Protein AF-A0A1M7GGA2-F1 (afdb_monomer_lite)

Sequence (92 aa):
MVAGWSLRTAGPKWACVWRNHPEAQCRLRTIVMPAPWNGWCDPAWQALLHQRLHEIGLEPDGPDPRLLAQAERETFARLAPPWTKRMMEQYK

Foldseek 3Di:
DPPPAEEEEDAPVVLVVVVVCLVVCLVNSYQYDYPPQPDDPDLLSVLVVQCSCVVNPNDVDHRDPVSPVVSVVVVCVVVCPVVVVVVVVVVD

Organism: NCBI:txid337701

pLDDT: mean 78.53, std 12.6, range [43.84, 92.12]

Secondary structure (DSSP, 8-state):
--TT-EEEEE-HHHHHHHHT-HHHHHHTTEEEEESS---TT-HHHHHHHHHHHHHTTS-SSPPPHHHHHHHHHHHHHHH-HHHHHHHHHTT-

Radius of gyration: 15.02 Å; chains: 1; bounding box: 26×21×54 Å

Structure (mmCIF, N/CA/C/O backbone):
data_AF-A0A1M7GGA2-F1
#
_entry.id   AF-A0A1M7GGA2-F1
#
loop_
_atom_site.group_PDB
_atom_site.id
_atom_site.type_symbol
_atom_site.label_atom_id
_atom_site.label_alt_id
_atom_site.label_comp_id
_atom_site.label_asym_id
_atom_site.label_entity_id
_atom_site.label_seq_id
_atom_site.pdbx_PDB_ins_code
_atom_site.Cartn_x
_atom_site.Cartn_y
_atom_site.Cartn_z
_atom_site.occupancy
_atom_site.B_iso_or_equiv
_atom_site.auth_seq_id
_atom_site.auth_comp_id
_atom_site.auth_asym_id
_atom_site.auth_atom_id
_atom_site.pdbx_PDB_model_num
ATOM 1 N N . MET A 1 1 ? 4.895 -4.633 12.387 1.00 61.16 1 MET A N 1
ATOM 2 C CA . MET A 1 1 ? 3.442 -4.573 12.102 1.00 61.16 1 MET A CA 1
ATOM 3 C C . MET A 1 1 ? 2.730 -4.068 13.341 1.00 61.16 1 MET A C 1
ATOM 5 O O . MET A 1 1 ? 3.048 -4.545 14.425 1.00 61.16 1 MET A O 1
ATOM 9 N N . VAL A 1 2 ? 1.810 -3.112 13.191 1.00 68.06 2 VAL A N 1
ATOM 10 C CA . VAL A 1 2 ? 0.961 -2.645 14.298 1.00 68.06 2 VAL A CA 1
ATOM 11 C C . VAL A 1 2 ? 0.079 -3.809 14.757 1.00 68.06 2 VAL A C 1
ATOM 13 O O . VAL A 1 2 ? -0.488 -4.522 13.926 1.00 68.06 2 VAL A O 1
ATOM 16 N N . ALA A 1 3 ? -0.007 -4.038 16.067 1.00 77.62 3 ALA A N 1
ATOM 17 C CA . ALA A 1 3 ? -0.754 -5.163 16.621 1.00 77.62 3 ALA A CA 1
ATOM 18 C C . ALA A 1 3 ? -2.215 -5.158 16.128 1.00 77.62 3 ALA A C 1
ATOM 20 O O . ALA A 1 3 ? -2.917 -4.152 16.229 1.00 77.62 3 ALA A O 1
ATOM 21 N N . GLY A 1 4 ? -2.668 -6.285 15.572 1.00 85.06 4 GLY A N 1
ATOM 22 C CA . GLY A 1 4 ? -4.041 -6.454 15.085 1.00 85.06 4 GLY A CA 1
ATOM 23 C C . GLY A 1 4 ? -4.334 -5.903 13.683 1.00 85.06 4 GLY A C 1
ATOM 24 O O . GLY A 1 4 ? -5.499 -5.919 13.290 1.00 85.06 4 GLY A O 1
ATOM 25 N N . TRP A 1 5 ? -3.322 -5.448 12.935 1.00 90.00 5 TRP A N 1
ATOM 26 C CA . TRP A 1 5 ? -3.460 -5.053 11.529 1.00 90.00 5 TRP A CA 1
ATOM 27 C C . TRP A 1 5 ? -2.957 -6.138 10.578 1.00 90.00 5 TRP A C 1
ATOM 29 O O . TRP A 1 5 ? -1.922 -6.758 10.824 1.00 90.00 5 TRP A O 1
ATOM 39 N N . SER A 1 6 ? -3.671 -6.344 9.470 1.00 89.81 6 SER A N 1
ATOM 40 C CA . SER A 1 6 ? -3.262 -7.273 8.412 1.00 89.81 6 SER A CA 1
ATOM 41 C C . SER A 1 6 ? -2.749 -6.534 7.177 1.00 89.81 6 SER A C 1
ATOM 43 O O . SER A 1 6 ? -3.309 -5.515 6.778 1.00 89.81 6 SER A O 1
ATOM 45 N N . LEU A 1 7 ? -1.685 -7.051 6.560 1.00 89.50 7 LEU A N 1
ATOM 46 C CA . LEU A 1 7 ? -1.182 -6.568 5.275 1.00 89.50 7 LEU A CA 1
ATOM 47 C C . LEU A 1 7 ? -1.709 -7.480 4.165 1.00 89.50 7 LEU A C 1
ATOM 49 O O . LEU A 1 7 ? -1.537 -8.698 4.224 1.00 89.50 7 LEU A O 1
ATOM 53 N N . ARG A 1 8 ? -2.341 -6.900 3.148 1.00 90.00 8 ARG A N 1
ATOM 54 C CA . ARG A 1 8 ? -2.820 -7.606 1.955 1.00 90.00 8 ARG A CA 1
ATOM 55 C C . ARG A 1 8 ? -2.238 -6.977 0.705 1.00 90.00 8 ARG A C 1
ATOM 57 O O . ARG A 1 8 ? -1.858 -5.812 0.701 1.00 90.00 8 ARG A O 1
ATOM 64 N N . THR A 1 9 ? -2.200 -7.749 -0.370 1.00 89.00 9 THR A N 1
ATOM 65 C CA . THR A 1 9 ? -1.742 -7.279 -1.674 1.00 89.00 9 THR A CA 1
ATOM 66 C C . THR A 1 9 ? -2.887 -7.346 -2.669 1.00 89.00 9 THR A C 1
ATOM 68 O O . THR A 1 9 ? -3.745 -8.228 -2.595 1.00 89.00 9 THR A O 1
ATOM 71 N N . ALA A 1 10 ? -2.936 -6.390 -3.588 1.00 86.62 10 ALA A N 1
ATOM 72 C CA . ALA A 1 10 ? -3.973 -6.337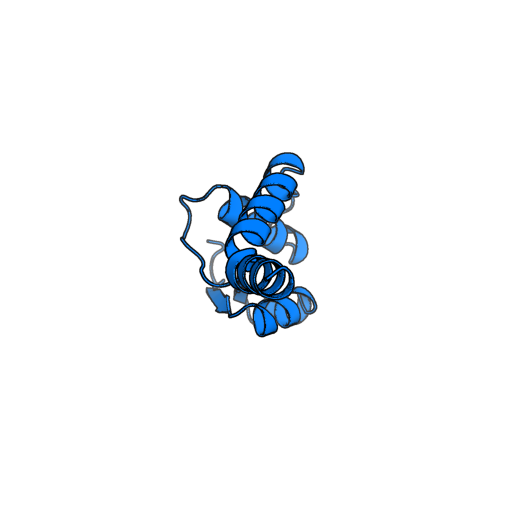 -4.605 1.00 86.62 10 ALA A CA 1
ATOM 73 C C . ALA A 1 10 ? -3.395 -5.906 -5.951 1.00 86.62 10 ALA A C 1
ATOM 75 O O . ALA A 1 10 ? -2.498 -5.067 -6.019 1.00 86.62 10 ALA A O 1
ATOM 76 N N . GLY A 1 11 ? -3.939 -6.453 -7.040 1.00 84.19 11 GLY A N 1
ATOM 77 C CA . GLY A 1 11 ? -3.600 -5.982 -8.382 1.00 84.19 11 GLY A CA 1
ATOM 78 C C . GLY A 1 11 ? -3.913 -4.484 -8.558 1.00 84.19 11 GLY A C 1
ATOM 79 O O . GLY A 1 11 ? -4.762 -3.957 -7.832 1.00 84.19 11 GLY A O 1
ATOM 80 N N . PRO A 1 12 ? -3.294 -3.796 -9.538 1.00 80.25 12 PRO A N 1
ATOM 81 C CA . PRO A 1 12 ? -3.319 -2.332 -9.652 1.00 80.25 12 PRO A CA 1
ATOM 82 C C . PRO A 1 12 ? -4.715 -1.702 -9.556 1.00 80.25 12 PRO A C 1
ATOM 84 O O . PRO A 1 12 ? -4.915 -0.761 -8.794 1.00 80.25 12 PRO A O 1
ATOM 87 N N . LYS A 1 13 ? -5.709 -2.275 -10.253 1.00 84.44 13 LYS A N 1
ATOM 88 C CA . LYS A 1 13 ? -7.103 -1.799 -10.225 1.00 84.44 13 LYS A CA 1
ATOM 89 C C . LYS A 1 13 ? -7.665 -1.740 -8.803 1.00 84.44 13 LYS A C 1
ATOM 91 O O . LYS A 1 13 ? -8.248 -0.736 -8.409 1.00 84.44 13 LYS A O 1
ATOM 96 N N . TRP A 1 14 ? -7.492 -2.812 -8.038 1.00 84.94 14 TRP A N 1
ATOM 97 C CA . TRP A 1 14 ? -8.012 -2.903 -6.678 1.00 84.94 14 TRP A CA 1
ATOM 98 C C . TRP A 1 14 ? -7.169 -2.092 -5.696 1.00 84.94 14 TRP A C 1
ATOM 100 O O . TRP A 1 14 ? -7.735 -1.448 -4.821 1.00 84.94 14 TRP A O 1
ATOM 110 N N . ALA A 1 15 ? -5.847 -2.045 -5.875 1.00 85.44 15 ALA A N 1
ATOM 111 C CA . ALA A 1 15 ? -4.972 -1.191 -5.074 1.00 85.44 15 ALA A CA 1
ATOM 112 C C . ALA A 1 15 ? -5.360 0.298 -5.185 1.00 85.44 15 ALA A C 1
ATOM 114 O O . ALA A 1 15 ? -5.391 0.995 -4.173 1.00 85.44 15 ALA A O 1
ATOM 115 N N . CYS A 1 16 ? -5.733 0.773 -6.382 1.00 83.69 16 CYS A N 1
ATOM 116 C CA . CYS A 1 16 ? -6.256 2.129 -6.582 1.00 83.69 16 CYS A CA 1
ATOM 117 C C . CYS A 1 16 ? -7.582 2.371 -5.850 1.00 83.69 16 CYS A C 1
ATOM 119 O O . CYS A 1 16 ? -7.753 3.428 -5.251 1.00 83.69 16 CYS A O 1
ATOM 121 N N . VAL A 1 17 ? -8.507 1.405 -5.874 1.00 87.69 17 VAL A N 1
ATOM 122 C CA . VAL A 1 17 ? -9.774 1.512 -5.131 1.00 87.69 17 VAL A CA 1
ATOM 123 C C . VAL A 1 17 ? -9.494 1.634 -3.635 1.00 87.69 17 VAL A C 1
ATOM 125 O O . VAL A 1 17 ? -9.939 2.589 -3.010 1.00 87.69 17 VAL A O 1
ATOM 128 N N . TRP A 1 18 ? -8.701 0.723 -3.066 1.00 87.38 18 TRP A N 1
ATOM 129 C CA . TRP A 1 18 ? -8.398 0.732 -1.633 1.00 87.38 18 TRP A CA 1
ATOM 130 C C . TRP A 1 18 ? -7.668 2.001 -1.184 1.00 87.38 18 TRP A C 1
ATOM 132 O O . TRP A 1 18 ? -7.994 2.535 -0.126 1.00 87.38 18 TRP A O 1
ATOM 142 N N . ARG A 1 19 ? -6.752 2.533 -2.007 1.00 85.94 19 ARG A N 1
ATOM 143 C CA . ARG A 1 19 ? -6.088 3.827 -1.768 1.00 85.94 19 ARG A CA 1
ATOM 144 C C . ARG A 1 19 ? -7.081 4.967 -1.534 1.00 85.94 19 ARG A C 1
ATOM 146 O O . ARG A 1 19 ? -6.823 5.815 -0.692 1.00 85.94 19 ARG A O 1
ATOM 153 N N . ASN A 1 20 ? -8.191 4.990 -2.265 1.00 88.00 20 ASN A N 1
ATOM 154 C CA . ASN A 1 20 ? -9.187 6.058 -2.164 1.00 88.00 20 ASN A CA 1
ATOM 155 C C . ASN A 1 20 ? -10.196 5.848 -1.022 1.00 88.00 20 ASN A C 1
ATOM 157 O O . ASN A 1 20 ? -11.071 6.685 -0.838 1.00 88.00 20 ASN A O 1
ATOM 161 N N . HIS A 1 21 ? -10.073 4.751 -0.268 1.00 89.56 21 HIS A N 1
ATOM 162 C CA . HIS A 1 21 ? -10.948 4.403 0.854 1.00 89.56 21 HIS A CA 1
ATOM 163 C C . HIS A 1 21 ? -10.144 4.070 2.126 1.00 89.56 21 HIS A C 1
ATOM 165 O O . HIS A 1 21 ? -10.226 2.942 2.638 1.00 89.56 21 HIS A O 1
ATOM 171 N N . PRO A 1 22 ? -9.339 5.014 2.652 1.00 86.75 22 PRO A N 1
ATOM 172 C CA . PRO A 1 22 ? -8.577 4.806 3.886 1.00 86.75 22 PRO A CA 1
ATOM 173 C C . PRO A 1 22 ? -9.484 4.466 5.081 1.00 86.75 22 PRO A C 1
ATOM 175 O O . PRO A 1 22 ? -9.133 3.630 5.911 1.00 86.75 22 PRO A O 1
ATOM 178 N N . GLU A 1 23 ? -10.702 5.008 5.135 1.00 89.62 23 GLU A N 1
ATOM 179 C CA . GLU A 1 23 ? -11.683 4.719 6.182 1.00 89.62 23 GLU A CA 1
ATOM 180 C C . GLU A 1 23 ? -12.116 3.246 6.211 1.00 89.62 23 GLU A C 1
ATOM 182 O O . GLU A 1 23 ? -12.319 2.669 7.285 1.00 89.62 23 GLU A O 1
ATOM 187 N N . ALA A 1 24 ? -12.231 2.608 5.042 1.00 89.75 24 ALA A N 1
ATOM 188 C CA . ALA A 1 24 ? -12.566 1.192 4.941 1.00 89.75 24 ALA A CA 1
ATOM 189 C C . ALA A 1 24 ? -11.398 0.317 5.420 1.00 89.75 24 ALA A C 1
ATOM 191 O O . ALA A 1 24 ? -11.613 -0.653 6.150 1.00 89.75 24 ALA A O 1
ATOM 192 N N . GLN A 1 25 ? -10.167 0.697 5.068 1.00 90.50 25 GLN A N 1
ATOM 193 C CA . GLN A 1 25 ? -8.945 0.041 5.539 1.00 90.50 25 GLN A CA 1
ATOM 194 C C . GLN A 1 25 ? -8.819 0.111 7.068 1.00 90.50 25 GLN A C 1
ATOM 196 O O . GLN A 1 25 ? -8.537 -0.907 7.703 1.00 90.50 25 GLN A O 1
ATOM 201 N N . CYS A 1 26 ? -9.140 1.259 7.675 1.00 89.81 26 CYS A N 1
ATOM 202 C CA . CYS A 1 26 ? -9.171 1.419 9.130 1.00 89.81 26 CYS A CA 1
ATOM 203 C C . CYS A 1 26 ? -10.223 0.540 9.808 1.00 89.81 26 CYS A C 1
ATOM 205 O O . CYS A 1 26 ? -9.910 -0.177 10.760 1.00 89.81 26 CYS A O 1
ATOM 207 N N . ARG A 1 27 ? -11.467 0.545 9.307 1.00 90.62 27 ARG A N 1
ATOM 208 C CA . ARG A 1 27 ? -12.557 -0.282 9.864 1.00 90.62 27 ARG A CA 1
ATOM 209 C C . ARG A 1 27 ? -12.236 -1.774 9.811 1.00 90.62 27 ARG A C 1
ATOM 211 O O . ARG A 1 27 ? -12.552 -2.501 10.747 1.00 90.62 27 ARG A O 1
ATOM 218 N N . LEU A 1 28 ? -11.591 -2.218 8.735 1.00 92.12 28 LEU A N 1
ATOM 219 C CA . LEU A 1 28 ? -11.198 -3.613 8.524 1.00 92.12 28 LEU A CA 1
ATOM 220 C C . LEU A 1 28 ? -9.827 -3.958 9.120 1.00 92.12 28 LEU A C 1
ATOM 222 O O . LEU A 1 28 ? -9.390 -5.103 8.986 1.00 92.12 28 LEU A O 1
ATOM 226 N N . ARG A 1 29 ? -9.124 -2.986 9.721 1.00 91.31 29 ARG A N 1
ATOM 227 C CA . ARG A 1 29 ? -7.739 -3.118 10.209 1.00 91.31 29 ARG A CA 1
ATOM 228 C C . ARG A 1 29 ? -6.830 -3.803 9.187 1.00 91.31 29 ARG A C 1
ATOM 230 O O . ARG A 1 29 ? -6.097 -4.746 9.489 1.00 91.31 29 ARG A O 1
ATOM 237 N N . THR A 1 30 ? -6.942 -3.379 7.934 1.00 91.38 30 THR A N 1
ATOM 238 C CA . THR A 1 30 ? -6.277 -4.024 6.804 1.00 91.38 30 THR A CA 1
ATOM 239 C C . THR A 1 30 ? -5.638 -2.980 5.908 1.00 91.38 30 THR A C 1
ATOM 241 O O . THR A 1 30 ? -6.328 -2.100 5.409 1.00 91.38 30 THR A O 1
ATOM 244 N N . ILE A 1 31 ? -4.337 -3.121 5.670 1.00 89.94 31 ILE A N 1
ATOM 245 C CA . ILE A 1 31 ? -3.554 -2.280 4.765 1.00 89.94 31 ILE A CA 1
ATOM 246 C C . ILE A 1 31 ? -3.416 -3.019 3.442 1.00 89.94 31 ILE A C 1
ATOM 248 O O . ILE A 1 31 ? -2.963 -4.166 3.417 1.00 89.94 31 ILE A O 1
ATOM 252 N N . VAL A 1 32 ? -3.790 -2.375 2.341 1.00 89.69 32 VAL A N 1
ATOM 253 C CA . VAL A 1 32 ? -3.695 -2.961 1.002 1.00 89.69 32 VAL A CA 1
ATOM 254 C C . VAL A 1 32 ? -2.550 -2.325 0.220 1.00 89.69 32 VAL A C 1
ATOM 256 O O . VAL A 1 32 ? -2.605 -1.156 -0.159 1.00 89.69 32 VAL A O 1
ATOM 259 N N . MET A 1 33 ? -1.531 -3.130 -0.074 1.00 88.75 33 MET A N 1
ATOM 260 C CA . MET A 1 33 ? -0.395 -2.750 -0.910 1.00 88.75 33 MET A CA 1
ATOM 261 C C . MET A 1 33 ? -0.600 -3.167 -2.372 1.00 88.75 33 MET A C 1
ATOM 263 O O . MET A 1 33 ? -1.245 -4.186 -2.648 1.00 88.75 33 MET A O 1
ATOM 267 N N . PRO A 1 34 ? -0.042 -2.419 -3.339 1.00 84.56 34 PRO A N 1
ATOM 268 C CA . PRO A 1 34 ? -0.031 -2.852 -4.729 1.00 84.56 34 PRO A CA 1
ATOM 269 C C . PRO A 1 34 ? 0.769 -4.149 -4.903 1.00 84.56 34 PRO A C 1
ATOM 271 O O . PRO A 1 34 ? 1.836 -4.324 -4.320 1.00 84.56 34 PRO A O 1
ATOM 274 N N . ALA A 1 35 ? 0.264 -5.059 -5.732 1.00 83.19 35 ALA A N 1
ATOM 275 C CA . ALA A 1 35 ? 1.011 -6.212 -6.210 1.00 83.19 35 ALA A CA 1
ATOM 276 C C . ALA A 1 35 ? 1.888 -5.835 -7.426 1.00 83.19 35 ALA A C 1
ATOM 278 O O . ALA A 1 35 ? 1.456 -5.019 -8.245 1.00 83.19 35 ALA A O 1
ATOM 279 N N . PRO A 1 36 ? 3.063 -6.469 -7.606 1.00 76.94 36 PRO A N 1
ATOM 280 C CA . PRO A 1 36 ? 3.668 -7.452 -6.707 1.00 76.94 36 PRO A CA 1
ATOM 281 C C . PRO A 1 36 ? 4.399 -6.781 -5.535 1.00 76.94 36 PRO A C 1
ATOM 283 O O . PRO A 1 36 ? 5.416 -6.129 -5.732 1.00 76.94 36 PRO A O 1
ATOM 286 N N . TRP A 1 37 ? 3.925 -6.999 -4.308 1.00 77.94 37 TRP A N 1
ATOM 287 C CA . TRP A 1 37 ? 4.647 -6.597 -3.101 1.00 77.94 37 TRP A CA 1
ATOM 288 C C . TRP A 1 37 ? 5.825 -7.547 -2.894 1.00 77.94 37 TRP A C 1
ATOM 290 O O . TRP A 1 37 ? 5.612 -8.752 -2.751 1.00 77.94 37 TRP A O 1
ATOM 300 N N . ASN A 1 38 ? 7.052 -7.030 -2.872 1.00 72.81 38 ASN A N 1
ATOM 301 C CA . ASN A 1 38 ? 8.252 -7.860 -2.715 1.00 72.81 38 ASN A CA 1
ATOM 302 C C . ASN A 1 38 ? 8.816 -7.862 -1.281 1.00 72.81 38 ASN A C 1
ATOM 304 O O . ASN A 1 38 ? 9.896 -8.399 -1.042 1.00 72.81 38 ASN A O 1
ATOM 308 N N . GLY A 1 39 ? 8.068 -7.319 -0.318 1.00 71.19 39 GLY A N 1
ATOM 309 C CA . GLY A 1 39 ? 8.41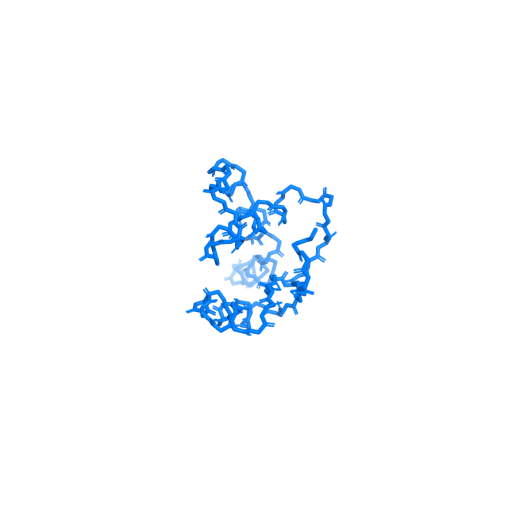9 -7.405 1.092 1.00 71.19 39 GLY A CA 1
ATOM 310 C C . GLY A 1 39 ? 9.184 -6.203 1.621 1.00 71.19 39 GLY A C 1
ATOM 311 O O . GLY A 1 39 ? 9.177 -5.112 1.063 1.00 71.19 39 GLY A O 1
ATOM 312 N N . TRP A 1 40 ? 9.811 -6.432 2.772 1.00 71.56 40 TRP A N 1
ATOM 313 C CA . TRP A 1 40 ? 10.366 -5.371 3.603 1.00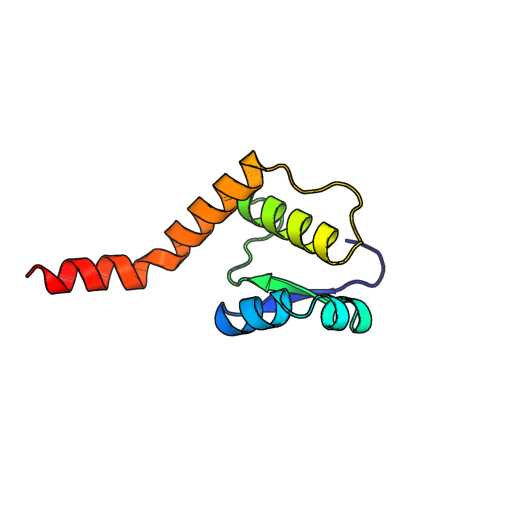 71.56 40 TRP A CA 1
ATOM 314 C C . TRP A 1 40 ? 11.779 -4.930 3.192 1.00 71.56 40 TRP A C 1
ATOM 316 O O . TRP A 1 40 ? 12.301 -3.971 3.753 1.00 71.56 40 TRP A O 1
ATOM 326 N N . CYS A 1 41 ? 12.401 -5.627 2.241 1.00 75.75 41 CYS A N 1
ATOM 327 C CA . CYS A 1 41 ? 13.786 -5.390 1.832 1.00 75.75 41 CYS A CA 1
ATOM 328 C C . CYS A 1 41 ? 13.925 -4.391 0.675 1.00 75.75 41 CYS A C 1
ATOM 330 O O . CYS A 1 41 ? 15.044 -3.987 0.374 1.00 75.75 41 CYS A O 1
ATOM 332 N N . ASP A 1 42 ? 12.829 -4.005 0.021 1.00 80.44 42 ASP A N 1
ATOM 333 C CA . ASP A 1 42 ? 12.856 -3.033 -1.070 1.00 80.44 42 ASP A CA 1
ATOM 334 C C . ASP A 1 42 ? 12.475 -1.635 -0.543 1.00 80.44 42 ASP A C 1
ATOM 336 O O . ASP A 1 42 ? 11.352 -1.443 -0.058 1.00 80.44 42 ASP A O 1
ATOM 340 N N . PRO A 1 43 ? 13.383 -0.646 -0.641 1.00 80.00 43 PRO A N 1
ATOM 341 C CA . PRO A 1 43 ? 13.139 0.717 -0.178 1.00 80.00 43 PRO A CA 1
ATOM 342 C C . PRO A 1 43 ? 11.927 1.391 -0.828 1.00 80.00 43 PRO A C 1
ATOM 344 O O . PRO A 1 43 ? 11.245 2.177 -0.170 1.00 80.00 43 PRO A O 1
ATOM 347 N N . ALA A 1 44 ? 11.620 1.074 -2.091 1.00 78.44 44 ALA A N 1
ATOM 348 C CA . ALA A 1 44 ? 10.464 1.636 -2.778 1.00 78.44 44 ALA A CA 1
ATOM 349 C C . ALA A 1 44 ? 9.157 1.153 -2.136 1.00 78.44 44 ALA A C 1
ATOM 351 O O . ALA A 1 44 ? 8.239 1.929 -1.866 1.00 78.44 44 ALA A O 1
ATOM 352 N N . TRP A 1 45 ? 9.090 -0.140 -1.833 1.00 82.19 45 TRP A N 1
ATOM 353 C CA . TRP A 1 45 ? 7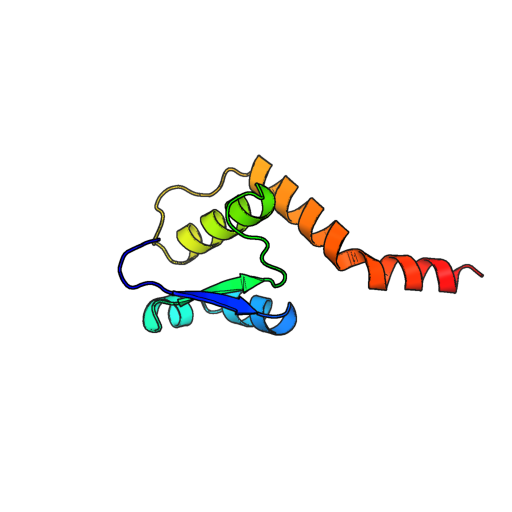.932 -0.731 -1.173 1.00 82.19 45 TRP A CA 1
ATOM 354 C C . TRP A 1 45 ? 7.792 -0.261 0.273 1.00 82.19 45 TRP A C 1
ATOM 356 O O . TRP A 1 45 ? 6.670 -0.005 0.712 1.00 82.19 45 TRP A O 1
ATOM 366 N N . GLN A 1 46 ? 8.905 -0.044 0.979 1.00 85.19 46 GLN A N 1
ATOM 367 C CA . GLN A 1 46 ? 8.880 0.600 2.292 1.00 85.19 46 GLN A CA 1
ATOM 368 C C . GLN A 1 46 ? 8.304 2.011 2.225 1.00 85.19 46 GLN A C 1
ATOM 370 O O . GLN A 1 46 ? 7.352 2.306 2.939 1.00 85.19 46 GLN A O 1
ATOM 375 N N . ALA A 1 47 ? 8.801 2.867 1.331 1.00 85.62 47 ALA A N 1
ATOM 376 C CA . ALA A 1 47 ? 8.302 4.236 1.213 1.00 85.62 47 ALA A CA 1
ATOM 377 C C . ALA A 1 47 ? 6.788 4.280 0.926 1.00 85.62 47 ALA A C 1
ATOM 379 O O . ALA A 1 47 ? 6.061 5.069 1.531 1.00 85.62 47 ALA A O 1
ATOM 380 N N . LEU A 1 48 ? 6.293 3.380 0.068 1.00 85.00 48 LEU A N 1
ATOM 381 C CA . LEU A 1 48 ? 4.859 3.235 -0.199 1.00 85.00 48 LEU A CA 1
ATOM 382 C C . LEU A 1 48 ? 4.075 2.745 1.025 1.00 85.00 48 LEU A C 1
ATOM 384 O O . LEU A 1 48 ? 2.938 3.168 1.229 1.00 85.00 48 LEU A O 1
ATOM 388 N N . LEU A 1 49 ? 4.641 1.848 1.834 1.00 86.94 49 LEU A N 1
ATOM 389 C CA . LEU A 1 49 ? 4.000 1.376 3.059 1.00 86.94 49 LEU A CA 1
ATOM 390 C C . LEU A 1 49 ? 3.927 2.478 4.116 1.00 86.94 49 LEU A C 1
ATOM 392 O O . LEU A 1 49 ? 2.853 2.689 4.668 1.00 86.94 49 LEU A O 1
ATOM 396 N N . HIS A 1 50 ? 5.019 3.204 4.352 1.00 88.31 50 HIS A N 1
ATOM 397 C CA . HIS A 1 50 ? 5.051 4.356 5.258 1.00 88.31 50 HIS A CA 1
ATOM 398 C C . HIS A 1 50 ? 4.037 5.425 4.827 1.00 88.31 50 HIS A C 1
ATOM 400 O O . HIS A 1 50 ? 3.258 5.916 5.641 1.00 88.31 50 HIS A O 1
ATOM 406 N N . GLN A 1 51 ? 3.937 5.706 3.521 1.00 87.25 51 GLN A N 1
ATOM 407 C CA . GLN A 1 51 ? 2.884 6.577 2.996 1.00 87.25 51 GLN A CA 1
ATOM 408 C C . GLN A 1 51 ? 1.487 6.074 3.373 1.00 87.25 51 GLN A C 1
ATOM 410 O O . GLN A 1 51 ? 0.654 6.855 3.830 1.00 87.25 51 GLN A O 1
ATOM 415 N N . ARG A 1 52 ? 1.220 4.775 3.193 1.00 86.94 52 ARG A N 1
ATOM 416 C CA . ARG A 1 52 ? -0.082 4.184 3.528 1.00 86.94 52 ARG A CA 1
ATOM 417 C C . ARG A 1 52 ? -0.372 4.243 5.017 1.00 86.94 52 ARG A C 1
ATOM 419 O O . ARG A 1 52 ? -1.500 4.554 5.376 1.00 86.94 52 ARG A O 1
ATOM 426 N N . LEU A 1 53 ? 0.615 3.956 5.862 1.00 88.94 53 LEU A N 1
ATOM 427 C CA . LEU A 1 53 ? 0.498 4.024 7.317 1.00 88.94 53 LEU A CA 1
ATOM 428 C C . LEU A 1 53 ? 0.195 5.448 7.793 1.00 88.94 53 LEU A C 1
ATOM 430 O O . LEU A 1 53 ? -0.663 5.625 8.658 1.00 88.94 53 LEU A O 1
ATOM 434 N N . HIS A 1 54 ? 0.829 6.449 7.186 1.00 88.31 54 HIS A N 1
ATOM 435 C CA . HIS A 1 54 ? 0.550 7.853 7.464 1.00 88.31 54 HIS A CA 1
ATOM 436 C C . HIS A 1 54 ? -0.863 8.265 7.014 1.00 88.31 54 HIS A C 1
ATOM 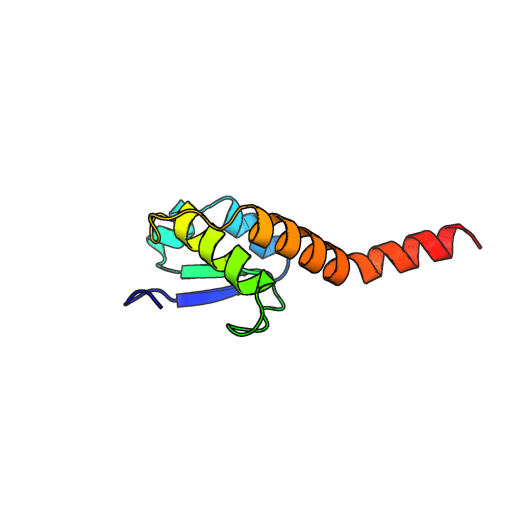438 O O . HIS A 1 54 ? -1.613 8.855 7.787 1.00 88.31 54 HIS A O 1
ATOM 444 N N . GLU A 1 55 ? -1.287 7.892 5.799 1.00 86.56 55 GLU A N 1
ATOM 445 C CA . GLU A 1 55 ? -2.633 8.198 5.276 1.00 86.56 55 GLU A CA 1
ATOM 446 C C . GLU A 1 55 ? -3.772 7.619 6.138 1.00 86.56 55 GLU A C 1
ATOM 448 O O . GLU A 1 55 ? -4.833 8.231 6.252 1.00 86.56 55 GLU A O 1
ATOM 453 N N . ILE A 1 56 ? -3.563 6.450 6.753 1.00 86.19 56 ILE A N 1
ATOM 454 C CA . ILE A 1 56 ? -4.541 5.808 7.651 1.00 86.19 56 ILE A CA 1
ATOM 455 C C . ILE A 1 56 ? -4.365 6.206 9.128 1.00 86.19 56 ILE A C 1
ATOM 457 O O . ILE A 1 56 ? -5.100 5.711 9.983 1.00 86.19 56 ILE A O 1
ATOM 461 N N . GLY A 1 57 ? -3.405 7.084 9.440 1.00 86.56 57 GLY A N 1
ATOM 462 C CA . GLY A 1 57 ? -3.159 7.610 10.787 1.00 86.56 57 GLY A CA 1
ATOM 463 C C . GLY A 1 57 ? -2.497 6.628 11.760 1.00 86.56 57 GLY A C 1
ATOM 464 O O . GLY A 1 57 ? -2.616 6.798 12.972 1.00 86.56 57 GLY A O 1
ATOM 465 N N . LEU A 1 58 ? -1.830 5.585 11.257 1.00 86.62 58 LEU A N 1
ATOM 466 C CA . LEU A 1 58 ? -1.055 4.644 12.076 1.00 86.62 58 LEU A CA 1
ATOM 467 C C . LEU A 1 58 ? 0.390 5.074 12.298 1.00 86.62 58 LEU A C 1
ATOM 469 O O . LEU A 1 58 ? 1.023 4.589 13.234 1.00 86.62 58 LEU A O 1
ATOM 473 N N . GLU A 1 59 ? 0.905 5.948 11.442 1.00 87.00 59 GLU A N 1
ATOM 474 C CA . GLU A 1 59 ? 2.242 6.508 11.564 1.00 87.00 59 GLU A CA 1
ATOM 475 C C . GLU A 1 59 ? 2.143 8.037 11.562 1.00 87.00 59 GLU A C 1
ATOM 477 O O . GLU A 1 59 ? 1.550 8.601 10.641 1.00 87.00 59 GLU A O 1
ATOM 482 N N . PRO A 1 60 ? 2.642 8.715 12.610 1.00 77.75 60 PRO A N 1
ATOM 483 C CA . PRO A 1 60 ? 2.557 10.170 12.709 1.00 77.75 60 PRO A CA 1
ATOM 484 C C . PRO A 1 60 ? 3.542 10.866 11.766 1.00 77.75 60 PRO A C 1
ATOM 486 O O . PRO A 1 60 ? 3.284 11.982 11.323 1.00 77.75 60 PRO A O 1
ATOM 489 N N . ASP A 1 61 ? 4.651 10.199 11.455 1.00 79.69 61 ASP A N 1
ATOM 490 C CA . ASP A 1 61 ? 5.677 10.716 10.569 1.00 79.69 61 ASP A CA 1
ATOM 491 C C . ASP A 1 61 ? 5.315 10.385 9.117 1.00 79.69 61 ASP A C 1
ATOM 493 O O . ASP A 1 61 ? 5.030 9.241 8.756 1.00 79.69 61 ASP A O 1
ATOM 497 N N . GLY A 1 62 ? 5.290 11.412 8.269 1.00 74.12 62 GLY A N 1
ATOM 498 C CA . GLY A 1 62 ? 5.117 11.229 6.832 1.00 74.12 62 GLY A CA 1
ATOM 499 C C . GLY A 1 62 ? 6.326 10.519 6.207 1.00 74.12 62 GLY A C 1
ATOM 500 O O . GLY A 1 62 ? 7.439 10.613 6.731 1.00 74.12 62 GLY A O 1
ATOM 501 N N . PRO A 1 63 ? 6.152 9.832 5.063 1.00 79.94 63 PRO A N 1
ATOM 502 C CA . PRO A 1 63 ? 7.268 9.208 4.357 1.00 79.94 63 PRO A CA 1
ATOM 503 C C . PRO A 1 63 ? 8.281 10.266 3.895 1.00 79.94 63 PRO A C 1
ATOM 505 O O . PRO A 1 63 ? 7.894 11.379 3.529 1.00 79.94 63 PRO A O 1
ATOM 508 N N . ASP A 1 64 ? 9.568 9.905 3.831 1.00 82.88 64 ASP A N 1
ATOM 509 C CA . ASP A 1 64 ? 10.589 10.764 3.217 1.00 82.88 64 ASP A CA 1
ATOM 510 C C . ASP A 1 64 ? 10.178 11.082 1.761 1.00 82.88 64 ASP A C 1
ATOM 512 O O . ASP A 1 64 ? 10.074 10.161 0.939 1.00 82.88 64 ASP A O 1
ATOM 516 N N . PRO A 1 65 ? 9.968 12.365 1.403 1.00 81.06 65 PRO A N 1
ATOM 517 C CA . PRO A 1 65 ? 9.515 12.752 0.070 1.00 81.06 65 PRO A CA 1
ATOM 518 C C . PRO A 1 65 ? 10.448 12.298 -1.058 1.00 81.06 65 PRO A C 1
ATOM 520 O O . PRO A 1 65 ? 9.988 12.033 -2.170 1.00 81.06 65 PRO A O 1
ATOM 523 N N . ARG A 1 66 ? 11.760 12.199 -0.801 1.00 83.06 66 ARG A N 1
ATOM 524 C CA . ARG A 1 66 ? 12.744 11.742 -1.794 1.00 83.06 66 ARG A CA 1
ATOM 525 C C . ARG A 1 66 ? 12.617 10.247 -2.039 1.00 83.06 66 ARG A C 1
ATOM 527 O O . ARG A 1 66 ? 12.611 9.826 -3.195 1.00 83.06 66 ARG A O 1
ATOM 534 N N . LEU A 1 67 ? 12.475 9.466 -0.968 1.00 80.06 67 LEU A N 1
ATOM 535 C CA . LEU A 1 67 ? 12.255 8.024 -1.071 1.00 80.06 67 LEU A CA 1
ATOM 536 C C . LEU A 1 67 ? 10.911 7.723 -1.724 1.00 80.06 67 LEU A C 1
ATOM 538 O O . LEU A 1 67 ? 10.832 6.821 -2.552 1.00 80.06 67 LEU A O 1
ATOM 542 N N . LEU A 1 68 ? 9.881 8.517 -1.429 1.00 82.12 68 LEU A N 1
ATOM 543 C CA . LEU A 1 68 ? 8.581 8.374 -2.064 1.00 82.12 68 LEU A CA 1
ATOM 544 C C . LEU A 1 68 ? 8.644 8.664 -3.571 1.00 82.12 68 LEU A C 1
ATOM 546 O O . LEU A 1 68 ? 8.193 7.846 -4.368 1.00 82.12 68 LEU A O 1
ATOM 550 N N . ALA A 1 69 ? 9.264 9.773 -3.982 1.00 82.06 69 ALA A N 1
ATOM 551 C CA . ALA A 1 69 ? 9.419 10.101 -5.400 1.00 82.06 69 ALA A CA 1
ATOM 552 C C . ALA A 1 69 ? 10.243 9.043 -6.159 1.00 82.06 69 ALA A C 1
ATOM 554 O O . ALA A 1 69 ? 9.953 8.720 -7.316 1.00 82.06 69 ALA A O 1
ATOM 555 N N . GLN A 1 70 ? 11.268 8.480 -5.514 1.00 82.00 70 GLN A N 1
ATOM 556 C CA . GLN A 1 70 ? 12.039 7.371 -6.070 1.00 82.00 70 GLN A CA 1
ATOM 557 C C . GLN A 1 70 ? 11.194 6.095 -6.179 1.00 82.00 70 GLN A C 1
ATOM 559 O O . GLN A 1 70 ? 11.184 5.459 -7.233 1.00 82.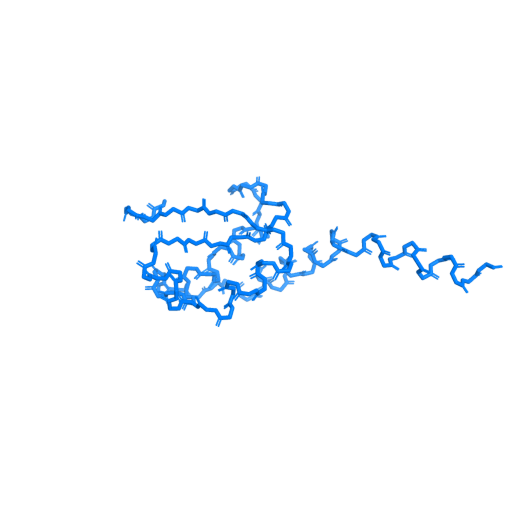00 70 GLN A O 1
ATOM 564 N N . ALA A 1 71 ? 10.432 5.761 -5.139 1.00 80.44 71 ALA A N 1
ATOM 565 C CA . ALA A 1 71 ? 9.551 4.603 -5.114 1.00 80.44 71 ALA A CA 1
ATOM 566 C C . ALA A 1 71 ? 8.479 4.655 -6.202 1.00 80.44 71 ALA A C 1
ATOM 568 O O . ALA A 1 71 ? 8.218 3.657 -6.878 1.00 80.44 71 ALA A O 1
ATOM 569 N N . GLU A 1 72 ? 7.877 5.828 -6.397 1.00 80.31 72 GLU A N 1
ATOM 570 C CA . GLU A 1 72 ? 6.916 6.073 -7.464 1.00 80.31 72 GLU A CA 1
ATOM 571 C C . GLU A 1 72 ? 7.570 5.836 -8.823 1.00 80.31 72 GLU A C 1
ATOM 573 O O . GLU A 1 72 ? 7.055 5.042 -9.607 1.00 80.31 72 GLU A O 1
ATOM 578 N N . ARG A 1 73 ? 8.740 6.433 -9.086 1.00 78.81 73 ARG A N 1
ATOM 579 C CA . ARG A 1 73 ? 9.485 6.229 -10.341 1.00 78.81 73 ARG A CA 1
ATOM 580 C C . ARG A 1 73 ? 9.802 4.761 -10.609 1.00 78.81 73 ARG A C 1
ATOM 582 O O . ARG A 1 73 ? 9.578 4.290 -11.723 1.00 78.81 73 ARG A O 1
ATOM 589 N N . GLU A 1 74 ? 10.296 4.034 -9.614 1.00 78.06 74 GLU A N 1
ATOM 590 C CA . GLU A 1 74 ? 10.633 2.614 -9.753 1.00 78.06 74 GLU A CA 1
ATOM 591 C C . GLU A 1 74 ? 9.390 1.750 -9.977 1.00 78.06 74 GLU A C 1
ATOM 593 O O . GLU A 1 74 ? 9.385 0.871 -10.840 1.00 78.06 74 GLU A O 1
ATOM 598 N N . THR A 1 75 ? 8.305 2.030 -9.256 1.00 72.81 75 THR A N 1
ATOM 599 C CA . THR A 1 75 ? 7.025 1.333 -9.424 1.00 72.81 75 THR A CA 1
ATOM 600 C C . THR A 1 75 ? 6.434 1.608 -10.806 1.00 72.81 75 THR A C 1
ATOM 602 O O . THR A 1 75 ? 6.024 0.672 -11.493 1.00 72.81 75 THR A O 1
ATOM 605 N N . PHE A 1 76 ? 6.458 2.863 -11.266 1.00 70.69 76 PHE A N 1
ATOM 606 C CA . PHE A 1 76 ? 6.065 3.234 -12.626 1.00 70.69 76 PHE A CA 1
ATOM 607 C C . PHE A 1 76 ? 6.916 2.509 -13.671 1.00 70.69 76 PHE A C 1
ATOM 609 O O . PHE A 1 76 ? 6.355 1.923 -14.591 1.00 70.69 76 PHE A O 1
ATOM 616 N N . ALA A 1 77 ? 8.243 2.469 -13.519 1.00 71.75 77 ALA A N 1
ATOM 617 C CA . ALA A 1 77 ? 9.133 1.771 -14.448 1.00 71.75 77 ALA A CA 1
ATOM 618 C C . ALA A 1 77 ? 8.865 0.256 -14.500 1.00 71.75 77 ALA A C 1
ATOM 620 O O . ALA A 1 77 ? 8.886 -0.336 -15.578 1.00 71.75 77 ALA A O 1
ATOM 621 N N . ARG A 1 78 ? 8.555 -0.372 -13.357 1.00 69.06 78 ARG A N 1
ATOM 622 C CA . ARG A 1 78 ? 8.193 -1.799 -13.266 1.00 69.06 78 ARG A CA 1
ATOM 623 C C . ARG A 1 78 ? 6.821 -2.109 -13.875 1.00 69.06 78 ARG A C 1
ATOM 625 O O . ARG A 1 78 ? 6.624 -3.206 -14.390 1.00 69.06 78 ARG A O 1
ATOM 632 N N . LEU A 1 79 ? 5.884 -1.159 -13.838 1.00 64.19 79 LEU A N 1
ATOM 633 C CA . LEU A 1 79 ? 4.538 -1.280 -14.418 1.00 64.19 79 LEU A CA 1
ATOM 634 C C . LEU A 1 79 ? 4.445 -0.790 -15.876 1.00 64.19 79 LEU A C 1
ATOM 636 O O . LEU A 1 79 ? 3.468 -1.092 -16.560 1.00 64.19 79 LEU A O 1
ATOM 640 N N . ALA A 1 80 ? 5.457 -0.074 -16.367 1.00 62.34 80 ALA A N 1
ATOM 641 C CA . ALA A 1 80 ? 5.574 0.402 -17.743 1.00 62.34 80 ALA A CA 1
ATOM 642 C C . ALA A 1 80 ? 5.802 -0.663 -18.844 1.00 62.34 80 ALA A C 1
ATOM 644 O O . ALA A 1 80 ? 5.454 -0.351 -19.980 1.00 62.34 80 ALA A O 1
ATOM 645 N N . PRO A 1 81 ? 6.306 -1.900 -18.620 1.00 58.25 81 PRO A N 1
ATOM 646 C CA . PRO A 1 81 ? 6.628 -2.828 -19.712 1.00 58.25 81 PRO A CA 1
ATOM 647 C C . PRO A 1 81 ? 5.508 -3.132 -20.732 1.00 58.25 81 PRO A C 1
ATOM 649 O O . PRO A 1 81 ? 5.833 -3.257 -21.916 1.00 58.25 81 PRO A O 1
ATOM 652 N N . PRO A 1 82 ? 4.206 -3.223 -20.373 1.00 56.12 82 PRO A N 1
ATOM 653 C CA . PRO A 1 82 ? 3.152 -3.364 -21.380 1.00 56.12 82 PRO A CA 1
ATOM 654 C C . PRO A 1 82 ? 2.892 -2.079 -22.190 1.00 56.12 82 PRO A C 1
ATOM 656 O O . PRO A 1 82 ? 2.281 -2.154 -23.252 1.00 56.12 82 PRO A O 1
ATOM 659 N N . TRP A 1 83 ? 3.374 -0.917 -21.742 1.00 53.56 83 TRP A N 1
ATOM 660 C CA . TRP A 1 83 ? 3.245 0.376 -22.425 1.00 53.56 83 TRP A CA 1
ATOM 661 C C . TRP A 1 83 ? 4.461 0.685 -23.306 1.00 53.56 83 TRP A C 1
ATOM 663 O O . TRP A 1 83 ? 4.291 1.150 -24.432 1.00 53.56 83 TRP A O 1
ATOM 673 N N . THR A 1 84 ? 5.677 0.348 -22.860 1.00 53.91 84 THR A N 1
ATOM 674 C CA . THR A 1 84 ? 6.906 0.543 -23.650 1.00 53.91 84 THR A CA 1
ATOM 675 C C . THR A 1 84 ? 6.941 -0.352 -24.889 1.00 53.91 84 THR A C 1
ATOM 677 O O . THR A 1 84 ? 7.325 0.115 -25.958 1.00 53.91 84 THR A O 1
ATOM 680 N N . LYS A 1 85 ? 6.481 -1.611 -24.788 1.00 51.53 85 LYS A N 1
ATOM 681 C CA . LYS A 1 85 ? 6.366 -2.504 -25.958 1.00 51.53 85 LYS A CA 1
ATOM 682 C C . LYS A 1 85 ? 5.320 -2.020 -26.964 1.00 51.53 85 LYS A C 1
ATOM 684 O O . LYS A 1 85 ? 5.605 -1.993 -28.154 1.00 51.53 85 LYS A O 1
ATOM 689 N N . ARG A 1 86 ? 4.152 -1.569 -26.490 1.00 50.06 86 ARG A N 1
ATOM 690 C CA . ARG A 1 86 ? 3.078 -1.051 -27.355 1.00 50.06 86 ARG A CA 1
ATOM 691 C C . ARG A 1 86 ? 3.469 0.229 -28.089 1.00 50.06 86 ARG A C 1
ATOM 693 O O . ARG A 1 86 ? 3.086 0.391 -29.240 1.00 50.06 86 ARG A O 1
ATOM 700 N N . MET A 1 87 ? 4.232 1.119 -27.449 1.00 48.84 87 MET A N 1
ATOM 701 C CA . MET A 1 87 ? 4.778 2.291 -28.138 1.00 48.84 87 MET A CA 1
ATOM 702 C C . MET A 1 87 ? 5.804 1.879 -29.198 1.00 48.84 87 MET A C 1
ATOM 704 O O . MET A 1 87 ? 5.726 2.382 -30.306 1.00 48.84 87 MET A O 1
ATOM 708 N N . MET A 1 88 ? 6.711 0.934 -28.919 1.00 50.06 88 MET A N 1
ATOM 709 C CA . MET A 1 88 ? 7.697 0.473 -29.913 1.00 50.06 88 MET A CA 1
ATOM 710 C C . MET A 1 88 ? 7.075 -0.272 -31.109 1.00 50.06 88 MET A C 1
ATOM 712 O O . MET A 1 88 ? 7.597 -0.167 -32.213 1.00 50.06 88 MET A O 1
ATOM 716 N N . GLU A 1 89 ? 5.957 -0.981 -30.926 1.00 49.53 89 GLU A N 1
ATOM 717 C CA . GLU A 1 89 ? 5.221 -1.640 -32.021 1.00 49.53 89 GLU A CA 1
ATOM 718 C C . GLU A 1 89 ? 4.448 -0.662 -32.923 1.00 49.53 89 GLU A C 1
ATOM 720 O O . GLU A 1 89 ? 4.165 -1.001 -34.065 1.00 49.53 89 GLU A O 1
ATOM 725 N N . GLN A 1 90 ? 4.131 0.549 -32.451 1.00 47.06 90 GLN A N 1
ATOM 726 C CA . GLN A 1 90 ? 3.469 1.587 -33.259 1.00 47.06 90 GLN A CA 1
ATOM 727 C C . GLN A 1 90 ? 4.435 2.406 -34.133 1.00 47.06 90 GLN A C 1
ATOM 729 O O . GLN A 1 90 ? 3.981 3.202 -34.950 1.00 47.06 90 GLN A O 1
ATOM 734 N N . TYR A 1 91 ? 5.750 2.213 -33.979 1.00 49.69 91 TYR A N 1
ATOM 735 C CA . TYR A 1 91 ? 6.792 2.861 -34.788 1.00 49.69 91 TYR A CA 1
ATOM 736 C C . TYR A 1 91 ? 7.475 1.897 -35.775 1.00 49.69 91 TYR A C 1
ATOM 738 O O . TYR A 1 91 ? 8.588 2.173 -36.227 1.00 49.69 91 TYR A O 1
ATOM 746 N N . LYS A 1 92 ? 6.837 0.768 -36.103 1.00 43.84 92 LYS A N 1
ATOM 747 C CA . LYS A 1 92 ? 7.305 -0.181 -37.119 1.00 43.84 92 LYS A CA 1
ATOM 748 C C . LYS A 1 92 ? 6.282 -0.310 -38.239 1.00 43.84 92 LYS A C 1
ATOM 750 O O . LYS A 1 92 ? 6.733 -0.457 -39.394 1.00 43.84 92 LYS A O 1
#